Protein AF-A0A0R3EB86-F1 (afdb_monomer_lite)

Sequence (115 aa):
MPRRIAAVCFAMLPLVAHTEVAAQDVPGIEICTVEKTMERRTSCLQSNVDFLQKTITKLNLDHQQKLDAAMRQIDTLKVTLAGLQKTIGDLQAAQAKQAEDLKKKQDAPPPKDAK

Radius of gyration: 34.26 Å; chains: 1; bounding box: 79×25×96 Å

Secondary structure (DSSP, 8-state):
-HHHHHHHHHHHHHHHTT--------TTHHHHHH--SHHHHHHHHHHHHHHHHHHHHHHHHHHHHHHHHHHHHHHHHHHHHHHHHHHHHHHHHHHHHHHHHHHHHHSSPPP----

Foldseek 3Di:
DVVVVVVVVVVCVVVVVPDPPPPPDQPCVVVLVVDDDPVSSVVSVVVSVVVVVVVVVVVVVVVVVVVVVVVVVVVVVVVVVVVVVVVVVVVVVVVVVVVVVVVVVVPDDDPPDDD

Structure (mmCIF, N/CA/C/O backbone):
data_AF-A0A0R3EB86-F1
#
_entry.id   AF-A0A0R3EB86-F1
#
loop_
_atom_site.group_PDB
_atom_site.id
_atom_site.type_symbol
_atom_site.label_atom_id
_atom_site.label_alt_id
_atom_site.label_comp_id
_atom_site.label_asym_id
_atom_site.label_entity_id
_atom_site.label_seq_id
_atom_site.pdbx_PDB_ins_code
_atom_site.Cartn_x
_atom_site.Cartn_y
_atom_site.Cartn_z
_atom_site.occupancy
_atom_site.B_iso_or_equiv
_atom_site.auth_seq_id
_atom_site.auth_comp_id
_atom_site.auth_asym_id
_atom_site.auth_atom_id
_atom_site.pdbx_PDB_model_num
ATOM 1 N N . MET A 1 1 ? 15.424 -10.645 29.620 1.00 54.34 1 MET A N 1
ATOM 2 C CA . MET A 1 1 ? 15.284 -9.963 28.314 1.00 54.34 1 MET A CA 1
ATOM 3 C C . MET A 1 1 ? 15.790 -10.794 27.121 1.00 54.34 1 MET A C 1
ATOM 5 O O . MET A 1 1 ? 14.971 -11.039 26.243 1.00 54.34 1 MET A O 1
ATOM 9 N N . PRO A 1 2 ? 17.034 -11.324 27.070 1.00 60.19 2 PRO A N 1
ATOM 10 C CA . PRO A 1 2 ? 17.574 -11.940 25.841 1.00 60.19 2 PRO A CA 1
ATOM 11 C C . PRO A 1 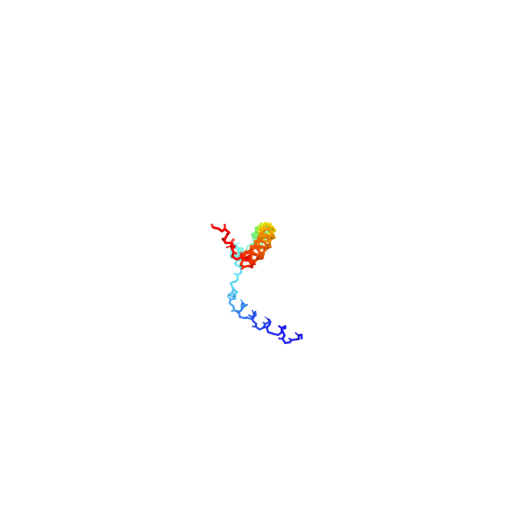2 ? 16.884 -13.256 25.439 1.00 60.19 2 PRO A C 1
ATOM 13 O O . PRO A 1 2 ? 16.696 -13.528 24.260 1.00 60.19 2 PRO A O 1
ATOM 16 N N . ARG A 1 3 ? 16.410 -14.040 26.418 1.00 58.16 3 ARG A N 1
ATOM 17 C CA . ARG A 1 3 ? 15.681 -15.300 26.178 1.00 58.16 3 ARG A CA 1
ATOM 18 C C . ARG A 1 3 ? 14.345 -15.124 25.446 1.00 58.16 3 ARG A C 1
ATOM 20 O O . ARG A 1 3 ? 13.963 -15.997 24.680 1.00 58.16 3 ARG A O 1
ATOM 27 N N . ARG A 1 4 ? 13.639 -14.009 25.673 1.00 63.34 4 ARG A N 1
ATOM 28 C CA . ARG A 1 4 ? 12.352 -13.733 25.006 1.00 63.34 4 ARG A CA 1
ATOM 29 C C . ARG A 1 4 ? 12.561 -13.317 23.551 1.00 63.34 4 ARG A C 1
ATOM 31 O O . ARG A 1 4 ? 11.818 -13.759 22.689 1.00 63.34 4 ARG A O 1
ATOM 38 N N . ILE A 1 5 ? 13.612 -12.540 23.288 1.00 65.38 5 ILE A N 1
ATOM 39 C CA . ILE A 1 5 ? 14.000 -12.131 21.932 1.00 65.38 5 ILE A CA 1
ATOM 40 C C . ILE A 1 5 ? 14.436 -13.356 21.119 1.00 65.38 5 ILE A C 1
ATOM 42 O O . ILE A 1 5 ? 13.953 -13.553 20.011 1.00 65.38 5 ILE A O 1
ATOM 46 N N . ALA A 1 6 ? 15.254 -14.239 21.704 1.00 67.81 6 ALA A N 1
ATOM 47 C CA . ALA A 1 6 ? 15.682 -15.474 21.047 1.00 67.81 6 ALA A CA 1
ATOM 48 C C . ALA A 1 6 ? 14.503 -16.396 20.678 1.00 67.81 6 ALA A C 1
ATOM 50 O O . ALA A 1 6 ? 14.487 -16.958 19.586 1.00 67.81 6 ALA A O 1
ATOM 51 N N . ALA A 1 7 ? 13.496 -16.510 21.552 1.00 70.62 7 ALA A N 1
ATOM 52 C CA . ALA A 1 7 ? 12.299 -17.309 21.288 1.00 70.62 7 ALA A CA 1
ATOM 53 C C . ALA A 1 7 ? 11.440 -16.733 20.147 1.00 70.62 7 ALA A C 1
ATOM 55 O O . ALA A 1 7 ? 10.953 -17.489 19.311 1.00 70.62 7 ALA A O 1
ATOM 56 N N . VAL A 1 8 ? 11.295 -15.405 20.073 1.00 71.12 8 VAL A N 1
ATOM 57 C CA . VAL A 1 8 ? 10.570 -14.733 18.978 1.00 71.12 8 VAL A CA 1
ATOM 58 C C . VAL A 1 8 ? 11.300 -14.907 17.644 1.00 71.12 8 VAL A C 1
ATOM 60 O O . VAL A 1 8 ? 10.668 -15.214 16.636 1.00 71.12 8 VAL A O 1
ATOM 63 N N . CYS A 1 9 ? 12.631 -14.787 17.631 1.00 65.56 9 CYS A N 1
ATOM 64 C CA . CYS A 1 9 ? 13.428 -15.014 16.425 1.00 65.56 9 CYS A CA 1
ATOM 65 C C . CYS A 1 9 ? 13.326 -16.464 15.922 1.00 65.56 9 CYS A C 1
ATOM 67 O O . CYS A 1 9 ? 13.168 -16.680 14.724 1.00 65.56 9 CYS A O 1
ATOM 69 N N . PHE A 1 10 ? 13.357 -17.453 16.822 1.00 68.25 10 PHE A N 1
ATOM 70 C CA . PHE A 1 10 ? 13.215 -18.865 16.446 1.00 68.25 10 PHE A CA 1
ATOM 71 C C . PHE A 1 10 ? 11.806 -19.216 15.949 1.00 68.25 10 PHE A C 1
ATOM 73 O O . PHE A 1 10 ? 11.670 -20.032 15.042 1.00 68.25 10 PHE A O 1
ATOM 80 N N . ALA A 1 11 ? 10.766 -18.583 16.498 1.00 71.81 11 ALA A N 1
ATOM 81 C CA . ALA A 1 11 ? 9.387 -18.794 16.061 1.00 71.81 11 ALA A CA 1
ATOM 82 C C . ALA A 1 11 ? 9.094 -18.208 14.665 1.00 71.81 11 ALA A C 1
ATOM 84 O O . ALA A 1 11 ? 8.230 -18.724 13.962 1.00 71.81 11 ALA A O 1
ATOM 85 N N . MET A 1 12 ? 9.817 -17.162 14.245 1.00 63.50 12 MET A N 1
ATOM 86 C CA . MET A 1 12 ? 9.649 -16.521 12.928 1.00 63.50 12 MET A CA 1
ATOM 87 C C . MET A 1 12 ? 10.482 -17.175 11.812 1.00 63.50 12 MET A C 1
ATOM 89 O O . MET A 1 12 ? 10.152 -17.023 10.638 1.00 63.50 12 MET A O 1
ATOM 93 N N . LEU A 1 13 ? 11.530 -17.933 12.155 1.00 64.12 13 LEU A N 1
ATOM 94 C CA . LEU A 1 13 ? 12.384 -18.656 11.202 1.00 64.12 13 LEU A CA 1
ATOM 95 C C . LEU A 1 13 ? 11.630 -19.577 10.212 1.00 64.12 13 LEU A C 1
ATOM 97 O O . LEU A 1 13 ? 11.956 -19.535 9.024 1.00 64.12 13 LEU A O 1
ATOM 101 N N . PRO A 1 14 ? 10.624 -20.381 10.623 1.00 64.50 14 PRO A N 1
ATOM 102 C CA . PRO A 1 14 ? 9.903 -21.242 9.684 1.00 64.50 14 PRO A CA 1
ATOM 103 C C . PRO A 1 14 ? 9.014 -20.468 8.698 1.00 64.50 14 PRO A C 1
ATOM 105 O O . PRO A 1 14 ? 8.735 -20.984 7.623 1.00 64.50 14 PRO A O 1
ATOM 108 N N . LEU A 1 15 ? 8.613 -19.225 9.006 1.00 61.44 15 LEU A N 1
ATOM 109 C CA . LEU A 1 15 ? 7.772 -18.418 8.111 1.00 61.44 15 LEU A CA 1
ATOM 110 C C . LEU A 1 15 ? 8.556 -17.877 6.902 1.00 61.44 15 LEU A C 1
ATOM 112 O O . LEU A 1 15 ? 7.989 -17.682 5.832 1.00 61.44 15 LEU A O 1
ATOM 116 N N . VAL A 1 16 ? 9.868 -17.673 7.058 1.00 60.81 16 VAL A N 1
ATOM 117 C CA . VAL A 1 16 ? 10.767 -17.218 5.980 1.00 60.81 16 VAL A CA 1
ATOM 118 C C . VAL A 1 16 ? 11.252 -18.394 5.125 1.00 60.81 16 VAL A C 1
ATOM 120 O O . VAL A 1 16 ? 11.544 -18.233 3.947 1.00 60.81 16 VAL A O 1
ATOM 123 N N . ALA A 1 17 ? 11.290 -19.605 5.685 1.00 61.09 17 ALA A N 1
ATOM 124 C CA . ALA A 1 17 ? 11.770 -20.801 4.993 1.00 61.09 17 ALA A CA 1
ATOM 125 C C . ALA A 1 17 ? 10.817 -21.334 3.902 1.00 61.09 17 ALA A C 1
ATOM 127 O O . ALA A 1 17 ? 11.143 -22.319 3.244 1.00 61.09 17 ALA A O 1
ATOM 128 N N . HIS A 1 18 ? 9.629 -20.744 3.726 1.00 57.75 18 HIS A N 1
ATOM 129 C CA . HIS A 1 18 ? 8.632 -21.158 2.725 1.00 57.75 18 HIS A CA 1
ATOM 130 C C . HIS A 1 18 ? 8.446 -20.133 1.604 1.00 57.75 18 HIS A C 1
ATOM 132 O O . HIS A 1 18 ? 7.540 -20.268 0.784 1.00 57.75 18 HIS A O 1
ATOM 138 N N . THR A 1 19 ? 9.297 -19.107 1.538 1.00 57.22 19 THR A N 1
ATOM 139 C CA . THR A 1 19 ? 9.323 -18.229 0.372 1.00 57.22 19 THR A CA 1
ATOM 140 C C . THR A 1 19 ? 10.112 -18.927 -0.727 1.00 57.22 19 THR A C 1
ATOM 142 O O . THR A 1 19 ? 11.344 -18.896 -0.727 1.00 57.22 19 THR A O 1
ATOM 145 N N . GLU A 1 20 ? 9.418 -19.569 -1.665 1.00 53.66 20 GLU A N 1
ATOM 146 C CA . GLU A 1 20 ? 10.015 -19.831 -2.970 1.00 53.66 20 GLU A CA 1
ATOM 147 C C . GLU A 1 20 ? 10.499 -18.483 -3.508 1.00 53.66 20 GLU A C 1
ATOM 149 O O . GLU A 1 20 ? 9.710 -17.551 -3.684 1.00 53.66 20 GLU A O 1
ATOM 154 N N . VAL A 1 21 ? 11.809 -18.345 -3.718 1.00 52.88 21 VAL A N 1
ATOM 155 C CA . VAL A 1 21 ? 12.360 -17.215 -4.466 1.00 52.88 21 VAL A CA 1
ATOM 156 C C . VAL A 1 21 ? 12.010 -17.470 -5.928 1.00 52.88 21 VAL A C 1
ATOM 158 O O . VAL A 1 21 ? 12.847 -17.864 -6.736 1.00 52.88 21 VAL A O 1
ATOM 161 N N . ALA A 1 22 ? 10.733 -17.305 -6.263 1.00 55.69 22 ALA A N 1
ATOM 162 C CA . ALA A 1 22 ? 10.335 -17.065 -7.630 1.00 55.69 22 ALA A CA 1
ATOM 163 C C . ALA A 1 22 ? 11.029 -15.761 -8.021 1.00 55.69 22 ALA A C 1
ATOM 165 O O . ALA A 1 22 ? 10.806 -14.715 -7.402 1.00 55.69 22 ALA A O 1
ATOM 166 N N . ALA A 1 23 ? 11.936 -15.829 -8.993 1.00 56.78 23 ALA A N 1
ATOM 167 C CA . ALA A 1 23 ? 12.433 -14.620 -9.621 1.00 56.78 23 ALA A CA 1
ATOM 168 C C . ALA A 1 23 ? 11.209 -13.785 -10.026 1.00 56.78 23 ALA A C 1
ATOM 170 O O . ALA A 1 23 ? 10.270 -14.310 -10.626 1.00 56.78 23 ALA A O 1
ATOM 171 N N . GLN A 1 24 ? 11.181 -12.511 -9.630 1.00 61.12 24 GLN A N 1
ATOM 172 C CA . GLN A 1 24 ? 10.148 -11.598 -10.101 1.00 61.12 24 GLN A CA 1
ATOM 173 C C . GLN A 1 24 ? 10.416 -11.390 -11.581 1.00 61.12 24 GLN A C 1
ATOM 175 O O . GLN A 1 24 ? 11.353 -10.678 -11.946 1.00 61.12 24 GLN A O 1
ATOM 180 N N . ASP A 1 25 ? 9.655 -12.100 -12.409 1.00 67.75 25 ASP A N 1
ATOM 181 C CA . ASP A 1 25 ? 9.825 -12.018 -13.845 1.00 67.75 25 ASP A CA 1
ATOM 182 C C . ASP A 1 25 ? 9.548 -10.579 -14.279 1.00 67.75 25 ASP A C 1
ATOM 184 O O . ASP A 1 25 ? 8.541 -9.976 -13.891 1.00 67.75 25 ASP A O 1
ATOM 188 N N . VAL A 1 26 ? 10.492 -10.001 -15.015 1.00 73.81 26 VAL A N 1
ATOM 189 C CA . VAL A 1 26 ? 10.387 -8.629 -15.502 1.00 73.81 26 VAL A CA 1
ATOM 190 C C . VAL A 1 26 ? 9.710 -8.715 -16.865 1.00 73.81 26 VAL A C 1
ATOM 192 O O . VAL A 1 26 ? 10.359 -9.141 -17.818 1.00 73.81 26 VAL A O 1
ATOM 195 N N . PRO A 1 27 ? 8.434 -8.313 -17.005 1.00 78.88 27 PRO A N 1
ATOM 196 C CA . PRO A 1 27 ? 7.664 -8.637 -18.202 1.00 78.88 27 PRO A CA 1
ATOM 197 C C . PRO A 1 27 ? 8.305 -8.070 -19.474 1.00 78.88 27 PRO A C 1
ATOM 199 O O . PRO A 1 27 ? 8.440 -6.854 -19.603 1.00 78.88 27 PRO A O 1
ATOM 202 N N . GLY A 1 28 ? 8.682 -8.924 -20.427 1.00 79.38 28 GLY A N 1
ATOM 203 C CA . GLY A 1 28 ? 9.282 -8.502 -21.694 1.00 79.38 28 GLY A CA 1
ATOM 204 C C . GLY A 1 28 ? 10.803 -8.329 -21.657 1.00 79.38 28 GLY A C 1
ATOM 205 O O . GLY A 1 28 ? 11.387 -7.924 -22.668 1.00 79.38 28 GLY A O 1
ATOM 206 N N . ILE A 1 29 ? 11.478 -8.641 -20.543 1.00 86.56 29 ILE A N 1
ATOM 207 C CA . ILE A 1 29 ? 12.947 -8.616 -20.475 1.00 86.56 29 ILE A CA 1
ATOM 208 C C . ILE A 1 29 ? 13.570 -9.674 -21.390 1.00 86.56 29 ILE A C 1
ATOM 210 O O . ILE A 1 29 ? 14.616 -9.445 -22.001 1.00 86.56 29 ILE A O 1
ATOM 214 N N . GLU A 1 30 ? 12.894 -10.805 -21.554 1.00 87.12 30 GLU A N 1
ATOM 215 C CA . GLU A 1 30 ? 13.223 -11.879 -22.481 1.00 87.12 30 GLU A CA 1
ATOM 216 C C . GLU A 1 30 ? 13.221 -11.388 -23.933 1.00 87.12 30 GLU A C 1
ATOM 218 O O . GLU A 1 30 ? 14.081 -11.774 -24.719 1.00 87.12 30 GLU A O 1
ATOM 223 N N . ILE A 1 31 ? 12.337 -10.448 -24.275 1.00 84.62 31 ILE A N 1
ATOM 224 C CA . ILE A 1 31 ? 12.273 -9.837 -25.608 1.00 84.62 31 ILE A CA 1
ATOM 225 C C . ILE A 1 31 ? 13.382 -8.791 -25.774 1.00 84.62 31 ILE A C 1
ATOM 227 O O . ILE A 1 31 ? 14.046 -8.735 -26.811 1.00 84.62 31 ILE A O 1
ATOM 231 N N . CYS A 1 32 ? 13.631 -7.968 -24.753 1.00 88.00 32 CYS A N 1
ATOM 232 C CA . CYS A 1 32 ? 14.667 -6.937 -24.829 1.00 88.00 32 CYS A CA 1
ATOM 233 C C . CYS A 1 32 ? 16.092 -7.514 -24.844 1.00 88.00 32 CYS A C 1
ATOM 235 O O . CYS A 1 32 ? 17.007 -6.890 -25.378 1.00 88.00 32 CYS A O 1
ATOM 237 N N . THR A 1 33 ? 16.308 -8.692 -24.257 1.00 86.12 33 THR A N 1
ATOM 238 C CA . THR A 1 33 ? 17.635 -9.329 -24.168 1.00 86.12 33 THR A CA 1
ATOM 239 C C . THR A 1 33 ? 18.021 -10.124 -25.414 1.00 86.12 33 THR A C 1
ATOM 241 O O . THR A 1 33 ? 19.216 -10.256 -25.687 1.00 86.12 33 THR A O 1
ATOM 244 N N . VAL A 1 34 ? 17.052 -10.596 -26.205 1.00 90.75 34 VAL A N 1
ATOM 245 C CA . VAL A 1 34 ? 17.325 -11.250 -27.499 1.00 90.75 34 VAL A CA 1
ATOM 246 C C . VAL A 1 34 ? 17.644 -10.254 -28.619 1.00 90.75 34 VAL A C 1
ATOM 248 O O . VAL A 1 34 ? 18.200 -10.655 -29.646 1.00 90.75 34 VAL A O 1
ATOM 251 N N . GLU A 1 35 ? 17.352 -8.965 -28.417 1.00 90.44 35 GLU A N 1
ATOM 252 C CA . GLU A 1 35 ? 17.615 -7.906 -29.389 1.00 90.44 35 GLU A CA 1
ATOM 253 C C . GLU A 1 35 ? 19.118 -7.688 -29.626 1.00 90.44 35 GLU A C 1
ATOM 255 O O . GLU A 1 35 ? 19.906 -7.536 -28.689 1.00 90.44 35 GLU A O 1
ATOM 260 N N . LYS A 1 36 ? 19.519 -7.661 -30.903 1.00 89.69 36 LYS A N 1
ATOM 261 C CA . LYS A 1 36 ? 20.926 -7.598 -31.325 1.00 89.69 36 LYS A CA 1
ATOM 262 C C . LYS A 1 36 ? 21.383 -6.189 -31.681 1.00 89.69 36 LYS A C 1
ATOM 264 O O . LYS A 1 36 ? 22.567 -5.893 -31.550 1.00 89.69 36 LYS A O 1
ATOM 269 N N . THR A 1 37 ? 20.468 -5.330 -32.120 1.00 91.31 37 THR A N 1
ATOM 270 C CA . THR A 1 37 ? 20.763 -3.930 -32.433 1.00 91.31 37 THR A CA 1
ATOM 271 C C . THR A 1 37 ? 20.751 -3.097 -31.153 1.00 91.31 37 THR A C 1
ATOM 273 O O . THR A 1 37 ? 19.823 -3.177 -30.343 1.00 91.31 37 THR A O 1
ATOM 276 N N . MET A 1 38 ? 21.807 -2.311 -30.932 1.00 88.12 38 MET A N 1
ATOM 277 C CA . MET A 1 38 ? 21.988 -1.586 -29.670 1.00 88.12 38 MET A CA 1
ATOM 278 C C . MET A 1 38 ? 20.914 -0.510 -29.469 1.00 88.12 38 MET A C 1
ATOM 280 O O . MET A 1 38 ? 20.397 -0.374 -28.357 1.00 88.12 38 MET A O 1
ATOM 284 N N . GLU A 1 39 ? 20.500 0.191 -30.528 1.00 91.31 39 GLU A N 1
ATOM 285 C CA . GLU A 1 39 ? 19.411 1.172 -30.475 1.00 91.31 39 GLU A CA 1
ATOM 286 C C . GLU A 1 39 ? 18.079 0.527 -30.063 1.00 91.31 39 GLU A C 1
ATOM 288 O O . GLU A 1 39 ? 17.426 0.991 -29.124 1.00 91.31 39 GLU A O 1
ATOM 293 N N . ARG A 1 40 ? 17.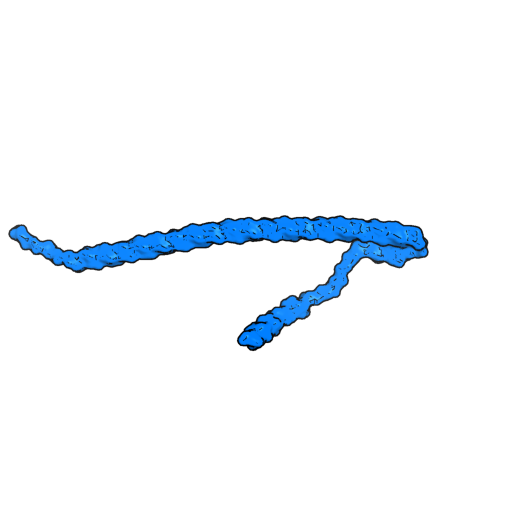685 -0.585 -30.705 1.00 91.12 40 ARG A N 1
ATOM 294 C CA . ARG A 1 40 ? 16.413 -1.260 -30.397 1.00 91.12 40 ARG A CA 1
ATOM 295 C C . ARG A 1 40 ? 16.437 -1.868 -28.999 1.00 91.12 40 ARG A C 1
ATOM 297 O O . ARG A 1 40 ? 15.457 -1.718 -28.269 1.00 91.12 40 ARG A O 1
ATOM 304 N N . ARG A 1 41 ? 17.562 -2.462 -28.581 1.00 93.06 41 ARG A N 1
ATOM 305 C CA . ARG A 1 41 ? 17.739 -3.004 -27.224 1.00 93.06 41 ARG A CA 1
ATOM 306 C C . ARG A 1 41 ? 17.563 -1.920 -26.165 1.00 93.06 41 ARG A C 1
ATOM 308 O O . ARG A 1 41 ? 16.845 -2.129 -25.190 1.00 93.06 41 ARG A O 1
ATOM 315 N N . THR A 1 42 ? 18.165 -0.753 -26.384 1.00 92.75 42 THR A N 1
ATOM 316 C CA . THR A 1 42 ? 18.065 0.384 -25.459 1.00 92.75 42 THR A CA 1
ATOM 317 C C . THR A 1 42 ? 16.629 0.900 -25.379 1.00 92.75 42 THR A C 1
ATOM 319 O O . THR A 1 42 ? 16.103 1.065 -24.281 1.00 92.75 42 THR A O 1
ATOM 322 N N . SER A 1 43 ? 15.955 1.064 -26.524 1.00 92.56 43 SER A N 1
ATOM 323 C CA . SER A 1 43 ? 14.552 1.506 -26.563 1.00 92.56 43 SER A CA 1
ATOM 324 C C . SER A 1 43 ? 13.594 0.525 -25.868 1.00 92.56 43 SER A C 1
ATOM 326 O O . SER A 1 43 ? 12.710 0.942 -25.119 1.00 92.56 43 SER A O 1
ATOM 328 N N . CYS A 1 44 ? 13.810 -0.784 -26.044 1.00 92.00 44 CYS A N 1
ATOM 329 C CA . CYS A 1 44 ? 13.016 -1.827 -25.402 1.00 92.00 44 CYS A CA 1
ATOM 330 C C . CYS A 1 44 ? 13.182 -1.772 -23.880 1.00 92.00 44 CYS A C 1
ATOM 332 O O . CYS A 1 44 ? 12.193 -1.666 -23.154 1.00 92.00 44 CYS A O 1
ATOM 334 N N . LEU A 1 45 ? 14.432 -1.745 -23.401 1.00 93.19 45 LEU A N 1
ATOM 335 C CA . LEU A 1 45 ? 14.739 -1.651 -21.972 1.00 93.19 45 LEU A CA 1
ATOM 336 C C . LEU A 1 45 ? 14.172 -0.372 -21.346 1.00 93.19 45 LEU A C 1
ATOM 338 O O . LEU A 1 45 ? 13.630 -0.424 -20.247 1.00 93.19 45 LEU A O 1
ATOM 342 N N . GLN A 1 46 ? 14.226 0.759 -22.050 1.00 92.38 46 GLN A N 1
ATOM 343 C CA . GLN A 1 46 ? 13.650 2.014 -21.569 1.00 92.38 46 GLN A CA 1
ATOM 344 C C . GLN A 1 46 ? 12.130 1.912 -21.376 1.00 92.38 46 GLN A C 1
ATOM 346 O O . GLN A 1 46 ? 11.614 2.328 -20.339 1.00 92.38 46 GLN A O 1
ATOM 351 N N . SER A 1 47 ? 11.416 1.324 -22.342 1.00 91.69 47 SER A N 1
ATOM 352 C CA . SER A 1 47 ? 9.967 1.113 -22.226 1.00 91.69 47 SER A CA 1
ATOM 353 C C . SER A 1 47 ? 9.598 0.134 -21.102 1.00 91.69 47 SE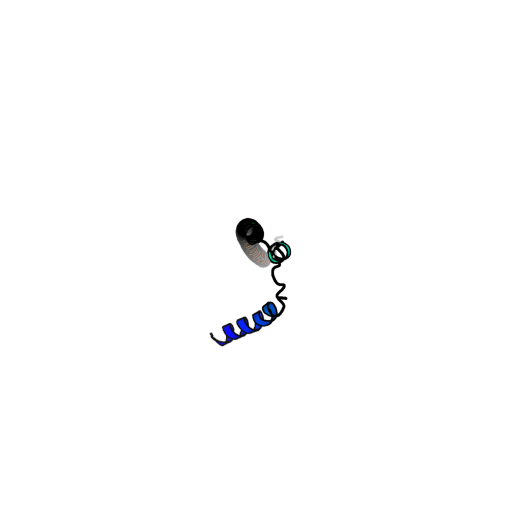R A C 1
ATOM 355 O O . SER A 1 47 ? 8.612 0.346 -20.398 1.00 91.69 47 SER A O 1
ATOM 357 N N . ASN A 1 48 ? 10.424 -0.893 -20.876 1.00 92.88 48 ASN A N 1
ATOM 358 C CA . ASN A 1 48 ? 10.257 -1.834 -19.773 1.00 92.88 48 ASN A CA 1
ATOM 359 C C . ASN A 1 48 ? 10.442 -1.146 -18.408 1.00 92.88 48 ASN A C 1
ATOM 361 O O . ASN A 1 48 ? 9.607 -1.317 -17.522 1.00 92.88 48 ASN A O 1
ATOM 365 N N . VAL A 1 49 ? 11.471 -0.304 -18.259 1.00 93.12 49 VAL A N 1
ATOM 366 C CA . VAL A 1 49 ? 11.698 0.480 -17.033 1.00 93.12 49 VAL A CA 1
ATOM 367 C C . VAL A 1 49 ? 10.540 1.444 -16.766 1.00 93.12 49 VAL A C 1
ATOM 369 O O . VAL A 1 49 ? 10.079 1.525 -15.631 1.00 93.12 49 VAL A O 1
ATOM 372 N N . ASP A 1 50 ? 10.023 2.134 -17.787 1.00 93.75 50 ASP A N 1
ATOM 373 C CA . ASP A 1 50 ? 8.848 3.006 -17.638 1.00 93.75 50 ASP A CA 1
ATOM 374 C C . ASP A 1 50 ? 7.603 2.219 -17.189 1.00 93.75 50 ASP A C 1
ATOM 376 O O . ASP A 1 50 ? 6.896 2.631 -16.263 1.00 93.75 50 ASP A O 1
ATOM 380 N N . PHE A 1 51 ? 7.363 1.045 -17.780 1.00 93.44 51 PHE A N 1
ATOM 381 C CA . PHE A 1 51 ? 6.281 0.153 -17.362 1.00 93.44 51 PHE A CA 1
ATOM 382 C C . PHE A 1 51 ? 6.436 -0.308 -15.905 1.00 93.44 51 PHE A C 1
ATOM 384 O O . PHE A 1 51 ? 5.478 -0.231 -15.128 1.00 93.44 51 PHE A O 1
ATOM 391 N N . LEU A 1 52 ? 7.632 -0.756 -15.514 1.00 92.75 52 LEU A N 1
ATOM 392 C CA . LEU A 1 52 ? 7.925 -1.168 -14.142 1.00 92.75 52 LEU A CA 1
ATOM 393 C C . LEU A 1 52 ? 7.735 -0.011 -13.165 1.00 92.75 52 LEU A C 1
ATOM 395 O O . LEU A 1 52 ? 7.068 -0.181 -12.148 1.00 92.75 52 LEU A O 1
ATOM 399 N N . GLN A 1 53 ? 8.250 1.175 -13.486 1.00 94.69 53 GLN A N 1
ATOM 400 C CA . GLN A 1 53 ? 8.124 2.356 -12.640 1.00 94.69 53 GLN A CA 1
ATOM 401 C C . GLN A 1 53 ? 6.651 2.716 -12.413 1.00 94.69 53 GLN A C 1
ATOM 403 O O . GLN A 1 53 ? 6.229 2.903 -11.271 1.00 94.69 53 GLN A O 1
ATOM 408 N N . LYS A 1 54 ? 5.840 2.736 -13.479 1.00 95.69 54 LYS A N 1
ATOM 409 C CA . LYS A 1 54 ? 4.387 2.958 -13.387 1.00 95.69 54 LYS A CA 1
ATOM 410 C C . LYS A 1 54 ? 3.699 1.890 -12.542 1.00 95.69 54 LYS A C 1
ATOM 412 O O . LYS A 1 54 ? 2.832 2.210 -11.727 1.00 95.69 54 LYS A O 1
ATOM 417 N N . THR A 1 55 ? 4.095 0.632 -12.712 1.00 94.81 55 THR A N 1
ATOM 418 C CA . THR A 1 55 ? 3.539 -0.503 -11.968 1.00 94.81 55 THR A CA 1
ATOM 419 C C . THR A 1 55 ? 3.872 -0.411 -10.480 1.00 94.81 55 THR A C 1
ATOM 421 O O . THR A 1 55 ? 2.969 -0.521 -9.653 1.00 94.81 55 THR A O 1
ATOM 424 N N . ILE A 1 56 ? 5.126 -0.115 -10.128 1.00 94.94 56 ILE A N 1
ATOM 425 C CA . ILE A 1 56 ? 5.577 0.096 -8.745 1.00 94.94 56 ILE A CA 1
ATOM 426 C C . ILE A 1 56 ? 4.817 1.260 -8.108 1.00 94.94 56 ILE A C 1
ATOM 428 O O . ILE A 1 56 ? 4.296 1.123 -7.003 1.00 94.94 56 ILE A O 1
ATOM 432 N N . THR A 1 57 ? 4.688 2.393 -8.804 1.00 97.12 57 THR A N 1
ATOM 433 C CA . THR A 1 57 ? 3.909 3.533 -8.304 1.00 97.12 57 THR A CA 1
ATOM 434 C C . THR A 1 57 ? 2.452 3.148 -8.051 1.00 97.12 57 THR A C 1
ATOM 436 O O . THR A 1 57 ? 1.911 3.479 -6.996 1.00 97.12 57 THR A O 1
ATOM 439 N N . LYS A 1 58 ? 1.820 2.404 -8.967 1.00 96.44 58 LYS A N 1
ATOM 440 C CA . LYS A 1 58 ? 0.440 1.931 -8.798 1.00 96.44 58 LYS A CA 1
ATOM 441 C C . LYS A 1 58 ? 0.297 0.982 -7.606 1.00 96.44 58 LYS A C 1
ATOM 443 O O . LYS A 1 58 ? -0.619 1.158 -6.809 1.00 96.44 58 LYS A O 1
ATOM 448 N N . LEU A 1 59 ? 1.196 0.007 -7.474 1.00 96.00 59 LEU A N 1
ATOM 449 C CA . LEU A 1 59 ? 1.217 -0.940 -6.356 1.00 96.00 59 LEU A CA 1
ATOM 450 C C . LEU A 1 59 ? 1.391 -0.219 -5.021 1.00 96.00 59 LEU A C 1
ATOM 452 O O . LEU A 1 59 ? 0.668 -0.523 -4.076 1.00 96.00 59 LEU A O 1
ATOM 456 N N . ASN A 1 60 ? 2.296 0.758 -4.952 1.00 96.94 60 ASN A N 1
ATOM 457 C CA . ASN A 1 60 ? 2.500 1.560 -3.750 1.00 96.94 60 ASN A CA 1
ATOM 458 C C . ASN A 1 60 ? 1.233 2.328 -3.365 1.00 96.94 60 ASN A C 1
ATOM 460 O O . ASN A 1 60 ? 0.844 2.302 -2.201 1.00 96.94 60 ASN A O 1
ATOM 464 N N . LEU A 1 61 ? 0.561 2.969 -4.325 1.00 97.88 61 LEU A N 1
ATOM 465 C CA . LEU A 1 61 ? -0.692 3.681 -4.060 1.00 97.88 61 LEU A CA 1
ATOM 466 C C . LEU A 1 61 ? -1.807 2.739 -3.592 1.00 97.88 61 LEU A C 1
ATOM 468 O O . LEU A 1 61 ? -2.484 3.048 -2.616 1.00 97.88 61 LEU A O 1
ATOM 472 N N . ASP A 1 62 ? -1.972 1.583 -4.237 1.00 97.19 62 ASP A N 1
ATOM 473 C CA . ASP A 1 62 ? -2.963 0.575 -3.838 1.00 97.19 62 ASP A CA 1
ATOM 474 C C . ASP A 1 62 ? -2.704 0.053 -2.414 1.00 97.19 62 ASP A C 1
ATOM 476 O O . ASP A 1 62 ? -3.623 -0.053 -1.602 1.00 97.19 62 ASP A O 1
ATOM 480 N N . HIS A 1 63 ? -1.440 -0.207 -2.063 1.00 97.00 63 HIS A N 1
ATOM 481 C CA . HIS A 1 63 ? -1.079 -0.631 -0.710 1.00 97.00 63 HIS A CA 1
ATOM 482 C C . HIS A 1 63 ? -1.332 0.465 0.324 1.00 97.00 63 HIS A C 1
ATOM 484 O O . HIS A 1 63 ? -1.886 0.170 1.380 1.00 97.00 63 HIS A O 1
ATOM 490 N N . GLN A 1 64 ? -0.987 1.721 0.026 1.00 97.00 64 GLN A N 1
ATOM 491 C CA . GLN A 1 64 ? -1.288 2.843 0.920 1.00 97.00 64 GLN A CA 1
ATOM 492 C C . GLN A 1 64 ? -2.798 2.985 1.147 1.00 97.00 64 GLN A C 1
ATOM 494 O O . GLN A 1 64 ? -3.244 3.064 2.287 1.00 97.00 64 GLN A O 1
ATOM 499 N N . GLN A 1 65 ? -3.607 2.883 0.090 1.00 97.69 65 GLN A N 1
ATOM 500 C CA . GLN A 1 65 ? -5.067 2.908 0.209 1.00 97.69 65 GLN A CA 1
ATOM 501 C C . GLN A 1 65 ? -5.611 1.762 1.072 1.00 97.69 65 GLN A C 1
ATOM 503 O O . GLN A 1 65 ? -6.517 1.972 1.882 1.00 97.69 65 GLN A O 1
ATOM 508 N N . LYS A 1 66 ? -5.059 0.550 0.934 1.00 96.50 66 LYS A N 1
ATOM 509 C CA . LYS A 1 66 ? -5.425 -0.598 1.778 1.00 96.50 66 LYS A CA 1
ATOM 510 C C . LYS A 1 66 ? -5.055 -0.375 3.243 1.00 96.50 66 LYS A C 1
ATOM 512 O O . LYS A 1 66 ? -5.858 -0.703 4.116 1.00 96.50 66 LYS A O 1
ATOM 517 N N . LEU A 1 67 ? -3.877 0.189 3.515 1.00 98.00 67 LEU A N 1
ATOM 518 C CA . LEU A 1 67 ? -3.447 0.528 4.873 1.00 98.00 67 LEU A CA 1
ATOM 519 C C . LEU A 1 67 ? -4.368 1.581 5.498 1.00 98.00 67 LEU A C 1
ATOM 521 O O . LEU A 1 67 ? -4.857 1.373 6.608 1.00 98.00 67 LEU A O 1
ATOM 525 N N . ASP A 1 68 ? -4.693 2.645 4.765 1.00 97.75 68 ASP A N 1
ATOM 526 C CA . ASP A 1 68 ? -5.611 3.690 5.226 1.00 97.75 68 ASP A CA 1
ATOM 527 C C . ASP A 1 68 ? -7.014 3.135 5.516 1.00 97.75 68 ASP A C 1
ATOM 529 O O . ASP A 1 68 ? -7.633 3.459 6.535 1.00 97.75 68 ASP A O 1
ATOM 533 N N . ALA A 1 69 ? -7.527 2.262 4.644 1.00 97.69 69 ALA A N 1
ATOM 534 C CA . ALA A 1 69 ? -8.809 1.597 4.851 1.00 97.69 69 ALA A CA 1
ATOM 535 C C . ALA A 1 69 ? -8.793 0.709 6.107 1.00 97.69 69 ALA A C 1
ATOM 537 O O . ALA A 1 69 ? -9.726 0.766 6.912 1.00 97.69 69 ALA A O 1
ATOM 538 N N . ALA A 1 70 ? -7.724 -0.066 6.314 1.00 97.69 70 ALA A N 1
ATOM 539 C CA . ALA A 1 70 ? -7.554 -0.896 7.504 1.00 97.69 70 ALA A CA 1
ATOM 540 C C . ALA A 1 70 ? -7.454 -0.049 8.785 1.00 97.69 70 ALA A C 1
ATOM 542 O O . ALA A 1 70 ? -8.066 -0.393 9.796 1.00 97.69 70 ALA A O 1
ATOM 543 N N . MET A 1 71 ? -6.763 1.094 8.747 1.00 97.44 71 MET A N 1
ATOM 544 C CA . MET A 1 71 ? -6.701 2.022 9.882 1.00 97.44 71 MET A CA 1
ATOM 545 C C . MET A 1 71 ? -8.089 2.549 10.267 1.00 97.44 71 MET A C 1
ATOM 547 O O . MET A 1 71 ? -8.450 2.528 11.443 1.00 97.44 71 MET A O 1
ATOM 551 N N . ARG A 1 72 ? -8.923 2.919 9.287 1.00 97.44 72 ARG A N 1
ATOM 552 C CA . ARG A 1 72 ? -10.314 3.336 9.554 1.00 97.44 72 ARG A CA 1
ATOM 553 C C . ARG A 1 72 ? -11.164 2.216 10.155 1.00 97.44 72 ARG A C 1
ATOM 555 O O . ARG A 1 72 ? -12.003 2.475 11.022 1.00 97.44 72 ARG A O 1
ATOM 562 N N . GLN A 1 73 ? -10.955 0.972 9.720 1.00 97.25 73 GLN A N 1
ATOM 563 C CA . GLN A 1 73 ? -11.617 -0.187 10.324 1.00 97.25 73 GLN A CA 1
ATOM 564 C C . GLN A 1 73 ? -11.180 -0.380 11.777 1.00 97.25 73 GLN A C 1
ATOM 566 O O . GLN A 1 73 ? -12.028 -0.597 12.639 1.00 97.25 73 GLN A O 1
ATOM 571 N N . ILE A 1 74 ? -9.884 -0.237 12.067 1.00 97.88 74 ILE A N 1
ATOM 572 C CA . ILE A 1 74 ? -9.353 -0.300 13.433 1.00 97.88 74 ILE A CA 1
ATOM 573 C C . ILE A 1 74 ? -10.014 0.758 14.320 1.00 97.88 74 ILE A C 1
ATOM 575 O O . ILE A 1 74 ? -10.430 0.441 15.433 1.00 97.88 74 ILE A O 1
ATOM 579 N N . ASP A 1 75 ? -10.151 1.994 13.847 1.00 97.88 75 ASP A N 1
ATOM 580 C CA . ASP A 1 75 ? -10.760 3.059 14.648 1.00 97.88 75 ASP A CA 1
ATOM 581 C C . ASP A 1 75 ? -12.254 2.827 14.884 1.00 97.88 75 ASP A C 1
ATOM 583 O O . ASP A 1 75 ? -12.737 2.991 16.006 1.00 97.88 75 ASP A O 1
ATOM 587 N N . THR A 1 76 ? -12.969 2.331 13.873 1.00 97.56 76 THR A N 1
ATOM 588 C CA . THR A 1 76 ? -14.367 1.903 14.028 1.00 97.56 76 THR A CA 1
ATOM 589 C C . THR A 1 76 ? -14.482 0.798 15.081 1.00 97.56 76 THR A C 1
ATOM 591 O O . THR A 1 76 ? -15.291 0.896 16.004 1.00 97.56 76 THR A O 1
ATOM 594 N N . LEU A 1 77 ? -13.624 -0.225 15.004 1.00 97.56 77 LEU A N 1
ATOM 595 C CA . LEU A 1 77 ? -13.605 -1.327 15.964 1.00 97.56 77 LEU A CA 1
ATOM 596 C C . LEU A 1 77 ? -13.291 -0.845 17.385 1.00 97.56 77 LEU A C 1
ATOM 598 O O . LEU A 1 77 ? -13.965 -1.262 18.326 1.00 97.56 77 LEU A O 1
ATOM 602 N N . LYS A 1 78 ? -12.343 0.081 17.564 1.00 97.81 78 LYS A N 1
ATOM 603 C CA . LYS A 1 78 ? -12.050 0.681 18.877 1.00 97.81 78 LYS A CA 1
ATOM 604 C C . LYS A 1 78 ? -13.271 1.378 19.476 1.00 97.81 78 LYS A C 1
ATOM 606 O O . LYS A 1 78 ? -13.543 1.197 20.661 1.00 97.81 78 LYS A O 1
ATOM 611 N N . VAL A 1 79 ? -14.025 2.131 18.673 1.00 97.62 79 VAL A N 1
ATOM 612 C CA . VAL A 1 79 ? -15.264 2.784 19.128 1.00 97.62 79 VAL A CA 1
ATOM 613 C C . VAL A 1 79 ? -16.307 1.743 19.534 1.00 97.62 79 VAL A C 1
ATOM 615 O O . VAL A 1 79 ? -16.904 1.867 20.604 1.00 97.62 79 VAL A O 1
ATOM 618 N N . THR A 1 80 ? -16.493 0.684 18.739 1.00 97.12 80 THR A N 1
ATOM 619 C CA . THR A 1 80 ? -17.430 -0.395 19.100 1.00 97.12 80 THR A CA 1
ATOM 620 C C . THR A 1 80 ? -17.019 -1.112 20.384 1.00 97.12 80 THR A C 1
ATOM 622 O O . THR A 1 80 ? -17.873 -1.389 21.223 1.00 97.12 80 THR A O 1
ATOM 625 N N . LEU A 1 81 ? -15.719 -1.343 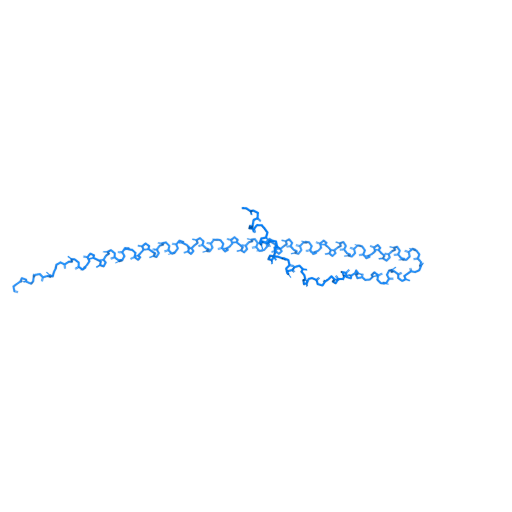20.588 1.00 98.06 81 LEU A N 1
ATOM 626 C CA . LEU A 1 81 ? -15.183 -1.963 21.797 1.00 98.06 81 LEU A CA 1
ATOM 627 C C . LEU A 1 81 ? -15.456 -1.078 23.017 1.00 98.06 81 LEU A C 1
ATOM 629 O O . LEU A 1 81 ? -15.987 -1.566 24.011 1.00 98.06 81 LEU A O 1
ATOM 633 N N . ALA A 1 82 ? -15.184 0.226 22.925 1.00 97.06 82 ALA A N 1
ATOM 634 C CA . ALA A 1 82 ? -15.488 1.171 23.998 1.00 97.06 82 ALA A CA 1
ATOM 635 C C . ALA A 1 82 ? -16.994 1.213 24.326 1.00 97.06 82 ALA A C 1
ATOM 637 O O . ALA A 1 82 ? -17.374 1.233 25.498 1.00 97.06 82 ALA A O 1
ATOM 638 N N . GLY A 1 83 ? -17.856 1.170 23.304 1.00 96.38 83 GLY A N 1
ATOM 639 C CA . GLY A 1 83 ? -19.308 1.077 23.475 1.00 96.38 83 GLY A CA 1
ATOM 640 C C . GLY A 1 83 ? -19.730 -0.195 24.214 1.00 96.38 83 GLY A C 1
ATOM 641 O O . GLY A 1 83 ? -20.442 -0.117 25.213 1.00 96.38 83 GLY A O 1
ATOM 642 N N . LEU A 1 84 ? -19.231 -1.356 23.781 1.00 96.31 84 LEU A N 1
ATOM 643 C CA . LEU A 1 84 ? -19.499 -2.643 24.432 1.00 96.31 84 LEU A CA 1
ATOM 644 C C . LEU A 1 84 ? -18.988 -2.677 25.876 1.00 96.31 84 LEU A C 1
ATOM 646 O O . LEU A 1 84 ? -19.686 -3.161 26.765 1.00 96.31 84 LEU A O 1
ATOM 650 N N . GLN A 1 85 ? -17.801 -2.127 26.133 1.00 96.06 85 GLN A N 1
ATOM 651 C CA . GLN A 1 85 ? -17.237 -2.050 27.478 1.00 96.06 85 GLN A CA 1
ATOM 652 C C . GLN A 1 85 ? -18.119 -1.215 28.415 1.00 96.06 85 GLN A C 1
ATOM 654 O O . GLN A 1 85 ? -18.298 -1.581 29.577 1.00 96.06 85 GLN A O 1
ATOM 659 N N . LYS A 1 86 ? -18.736 -0.142 27.905 1.00 96.19 86 LYS A N 1
ATOM 660 C CA . LYS A 1 86 ? -19.723 0.641 28.653 1.00 96.19 86 LYS A CA 1
ATOM 661 C C . LYS A 1 86 ? -20.991 -0.163 28.948 1.00 96.19 86 LYS A C 1
ATOM 663 O O . LYS A 1 86 ? -21.407 -0.209 30.100 1.00 96.19 86 LYS A O 1
ATOM 668 N N . THR A 1 87 ? -21.556 -0.855 27.954 1.00 95.69 87 THR A N 1
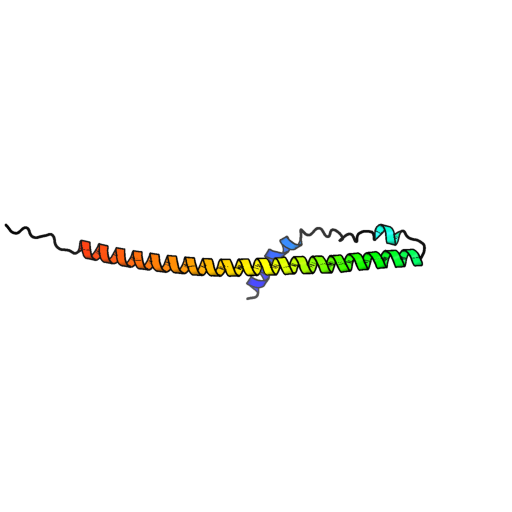ATOM 669 C CA . THR A 1 87 ? -22.739 -1.714 28.153 1.00 95.69 87 THR A CA 1
ATOM 670 C C . THR A 1 87 ? -22.486 -2.797 29.203 1.00 95.69 87 THR A C 1
ATOM 672 O O . THR A 1 87 ? -23.347 -3.049 30.041 1.00 95.69 87 THR A O 1
ATOM 675 N N . ILE A 1 88 ? -21.301 -3.414 29.199 1.00 96.69 88 ILE A N 1
ATOM 676 C CA . ILE A 1 88 ? -20.915 -4.402 30.217 1.00 96.69 88 ILE A CA 1
ATOM 677 C C . ILE A 1 88 ? -20.882 -3.759 31.608 1.00 96.69 88 ILE A C 1
ATOM 679 O O . ILE A 1 88 ? -21.424 -4.336 32.549 1.00 96.69 88 ILE A O 1
ATOM 683 N N . GLY A 1 89 ? -20.295 -2.565 31.740 1.00 95.38 89 GLY A N 1
ATOM 684 C CA . GLY A 1 89 ? -20.282 -1.824 33.003 1.00 95.38 89 GLY A CA 1
ATOM 685 C C . GLY A 1 89 ? -21.689 -1.499 33.516 1.00 95.38 89 GLY A C 1
ATOM 686 O O . GLY A 1 89 ? -21.991 -1.742 34.685 1.00 95.38 89 GLY A O 1
ATOM 687 N N . ASP A 1 90 ? -22.572 -1.025 32.635 1.00 94.12 90 ASP A N 1
ATOM 688 C CA . ASP A 1 90 ? -23.962 -0.700 32.975 1.00 94.12 90 ASP A CA 1
ATOM 689 C C . ASP A 1 90 ? -24.748 -1.951 33.414 1.00 94.12 90 ASP A C 1
ATOM 691 O O . ASP A 1 90 ? -25.476 -1.915 34.410 1.00 94.12 90 ASP A O 1
ATOM 695 N N . LEU A 1 91 ? -24.562 -3.085 32.725 1.00 95.12 91 LEU A N 1
ATOM 696 C CA . LEU A 1 91 ? -25.194 -4.361 33.077 1.00 95.12 91 LEU A CA 1
ATOM 697 C C . LEU A 1 91 ? -24.674 -4.925 34.403 1.00 95.12 91 LEU A C 1
ATOM 699 O O . LEU A 1 91 ? -25.474 -5.387 35.215 1.00 95.12 91 LEU A O 1
ATOM 703 N N . GLN A 1 92 ? -23.364 -4.857 34.660 1.00 94.06 92 GLN A N 1
ATOM 704 C CA . GLN A 1 92 ? -22.783 -5.277 35.940 1.00 94.06 92 GLN A CA 1
ATOM 705 C C . GLN A 1 92 ? -23.317 -4.428 37.100 1.00 94.06 92 GLN A C 1
ATOM 707 O O . GLN A 1 92 ? -23.678 -4.968 38.147 1.00 94.06 92 GLN A O 1
ATOM 712 N N . ALA A 1 93 ? -23.436 -3.112 36.907 1.00 94.12 93 ALA A N 1
ATOM 713 C CA . ALA A 1 93 ? -24.017 -2.218 37.904 1.00 94.12 93 ALA A CA 1
ATOM 714 C C . ALA A 1 93 ? -25.509 -2.507 38.144 1.00 94.12 93 ALA A C 1
ATOM 716 O O . ALA A 1 93 ? -25.959 -2.521 39.292 1.00 94.12 93 ALA A O 1
ATOM 717 N N . ALA A 1 94 ? -26.284 -2.765 37.086 1.00 91.38 94 ALA A N 1
ATOM 718 C CA . ALA A 1 94 ? -27.690 -3.148 37.202 1.00 91.38 94 ALA A CA 1
ATOM 719 C C . ALA A 1 94 ? -27.859 -4.492 37.931 1.00 91.38 94 ALA A C 1
ATOM 721 O O . ALA A 1 94 ? -28.711 -4.609 38.811 1.00 91.38 94 ALA A O 1
ATOM 722 N N . GLN A 1 95 ? -27.015 -5.479 37.622 1.00 91.94 95 GLN A N 1
ATOM 723 C CA . GLN A 1 95 ? -27.022 -6.785 38.277 1.00 91.94 95 GLN A CA 1
ATOM 724 C C . GLN A 1 95 ? -26.670 -6.677 39.767 1.00 91.94 95 GLN A C 1
ATOM 726 O O . GLN A 1 95 ? -27.334 -7.298 40.595 1.00 91.94 95 GLN A O 1
ATOM 731 N N . ALA A 1 96 ? -25.671 -5.863 40.123 1.00 90.38 96 ALA A N 1
ATOM 732 C CA . ALA A 1 96 ? -25.304 -5.621 41.517 1.00 90.38 96 ALA A CA 1
ATOM 733 C C . ALA A 1 96 ? -26.470 -5.008 42.310 1.00 90.38 96 ALA A C 1
ATOM 735 O O . ALA A 1 96 ? -26.809 -5.511 43.378 1.00 90.38 96 ALA A O 1
ATOM 736 N N . LYS A 1 97 ? -27.146 -3.995 41.751 1.00 87.94 97 LYS A N 1
ATOM 737 C CA . LYS A 1 97 ? -28.336 -3.386 42.370 1.00 87.94 97 LYS A CA 1
ATOM 738 C C . LYS A 1 97 ? -29.468 -4.396 42.559 1.00 87.94 97 LYS A C 1
ATOM 740 O O . LYS A 1 97 ? -30.003 -4.511 43.655 1.00 87.94 97 LYS A O 1
ATOM 745 N N . GLN A 1 98 ? -29.772 -5.192 41.531 1.00 85.19 98 GLN A N 1
ATOM 746 C CA . GLN A 1 98 ? -30.787 -6.247 41.633 1.00 85.19 98 GLN A CA 1
ATOM 747 C C . GLN A 1 98 ? -30.444 -7.282 42.713 1.00 85.19 98 GLN A C 1
ATOM 749 O O . GLN A 1 98 ? -31.328 -7.711 43.453 1.00 85.19 98 GLN A O 1
ATOM 754 N N . ALA A 1 99 ? -29.172 -7.671 42.837 1.00 83.50 99 ALA A N 1
ATOM 755 C CA . ALA A 1 99 ? -28.726 -8.593 43.877 1.00 83.50 99 ALA A CA 1
ATOM 756 C C . ALA A 1 99 ? -28.880 -8.000 45.293 1.00 83.50 99 ALA A C 1
ATOM 758 O O . ALA A 1 99 ? -29.262 -8.720 46.219 1.00 83.50 99 ALA A O 1
ATOM 759 N N . GLU A 1 100 ? -28.628 -6.700 45.472 1.00 83.12 100 GLU A N 1
ATOM 760 C CA . GLU A 1 100 ? -28.865 -6.001 46.743 1.00 83.12 100 GLU A CA 1
ATOM 761 C C . GLU A 1 100 ? -30.360 -5.867 47.074 1.00 83.12 100 GLU A C 1
ATOM 763 O O . GLU A 1 100 ? -30.763 -6.113 48.215 1.00 83.12 100 GLU A O 1
ATOM 768 N N . ASP A 1 101 ? -31.196 -5.542 46.087 1.00 79.19 101 ASP A N 1
ATOM 769 C CA . ASP A 1 101 ? -32.651 -5.437 46.250 1.00 79.19 101 ASP A CA 1
ATOM 770 C C . ASP A 1 101 ? -33.294 -6.793 46.594 1.00 79.19 101 ASP A C 1
ATOM 772 O O . ASP A 1 101 ? -34.208 -6.864 47.420 1.00 79.19 101 ASP A O 1
ATOM 776 N N . LEU A 1 102 ? -32.792 -7.890 46.016 1.00 76.31 102 LEU A N 1
ATOM 777 C CA . LEU A 1 102 ? -33.229 -9.254 46.337 1.00 76.31 102 LEU A CA 1
ATOM 778 C C . LEU A 1 102 ? -32.861 -9.658 47.771 1.00 76.31 102 LEU A C 1
ATOM 780 O O . LEU A 1 102 ? -33.679 -10.278 48.450 1.00 76.31 102 LEU A O 1
ATOM 784 N N . LYS A 1 103 ? -31.676 -9.270 48.263 1.00 73.06 103 LYS A N 1
ATOM 785 C CA . LYS A 1 103 ? -31.283 -9.501 49.664 1.00 73.06 103 LYS A CA 1
ATOM 786 C C . LYS A 1 103 ? -32.155 -8.712 50.641 1.00 73.06 103 LYS A C 1
ATOM 788 O O . LYS A 1 103 ? -32.634 -9.280 51.615 1.00 73.06 103 LYS A O 1
ATOM 793 N N . LYS A 1 104 ? -32.453 -7.440 50.350 1.00 70.44 104 LYS A N 1
ATOM 794 C CA . LYS A 1 104 ? -33.341 -6.616 51.195 1.00 70.44 104 LYS A CA 1
ATOM 795 C C . LYS A 1 104 ? -34.779 -7.139 51.265 1.00 70.44 104 LYS A C 1
ATOM 797 O O . LYS A 1 104 ? -35.444 -6.923 52.272 1.00 70.44 104 LYS A O 1
ATOM 802 N N . LYS A 1 105 ? -35.266 -7.831 50.228 1.00 59.50 105 LYS A N 1
ATOM 803 C CA . LYS A 1 105 ? -36.599 -8.461 50.239 1.00 59.50 105 LYS A CA 1
ATOM 804 C C . LYS A 1 105 ? -36.655 -9.794 50.990 1.00 59.50 105 LYS A C 1
ATOM 806 O O . LYS A 1 105 ? -37.742 -10.171 51.411 1.00 59.50 105 LYS A O 1
ATOM 811 N N . GLN A 1 106 ? -35.532 -10.489 51.175 1.00 59.62 106 GLN A N 1
ATOM 812 C CA . GLN A 1 106 ? -35.477 -11.724 51.973 1.00 59.62 106 GLN A CA 1
ATOM 813 C C . GLN A 1 106 ? -35.371 -11.465 53.486 1.00 59.62 106 GLN A C 1
ATOM 815 O O . GLN A 1 106 ? -35.749 -12.332 54.264 1.00 59.62 106 GLN A O 1
ATOM 820 N N . ASP A 1 107 ? -34.938 -10.270 53.898 1.00 56.38 107 ASP A N 1
ATOM 821 C CA . ASP A 1 107 ? -34.873 -9.836 55.307 1.00 56.38 107 ASP A CA 1
ATOM 822 C C . ASP A 1 107 ? -36.155 -9.130 55.806 1.00 56.38 107 ASP A C 1
ATOM 824 O O . ASP A 1 107 ? -36.216 -8.648 56.938 1.00 56.38 107 ASP A O 1
ATOM 828 N N . ALA A 1 108 ? -37.208 -9.051 54.983 1.00 52.31 108 ALA A N 1
ATOM 829 C CA . ALA A 1 108 ? -38.490 -8.512 55.427 1.00 52.31 108 ALA A CA 1
ATOM 830 C C . ALA A 1 108 ? -39.193 -9.534 56.349 1.00 52.31 108 ALA A C 1
ATOM 832 O O . ALA A 1 108 ? -39.474 -10.650 55.903 1.00 52.31 108 ALA A O 1
ATOM 833 N N . PRO A 1 109 ? -39.490 -9.195 57.622 1.00 54.81 109 PRO A N 1
ATOM 834 C CA . PRO A 1 109 ? -40.149 -10.121 58.536 1.00 54.81 109 PRO A CA 1
ATOM 835 C C . PRO A 1 109 ? -41.535 -10.513 58.000 1.00 54.81 109 PRO A C 1
ATOM 837 O O . PRO A 1 109 ? -42.210 -9.667 57.400 1.00 54.81 109 PRO A O 1
ATOM 840 N N . PRO A 1 110 ? -41.979 -11.770 58.213 1.00 54.31 110 PRO A N 1
ATOM 841 C CA . PRO A 1 110 ? -43.286 -12.221 57.752 1.00 54.31 110 PRO A CA 1
ATOM 842 C C . PRO A 1 110 ? -44.378 -11.292 58.301 1.00 54.31 110 PRO A C 1
ATOM 844 O O . PRO A 1 110 ? -44.273 -10.861 59.460 1.00 54.31 110 PRO A O 1
ATOM 847 N N . PRO A 1 111 ? -45.405 -10.958 57.495 1.00 55.66 111 PRO A N 1
ATOM 848 C CA . PRO A 1 111 ? -46.517 -10.153 57.968 1.00 55.66 111 PRO A CA 1
ATOM 849 C C . PRO A 1 111 ? -47.117 -10.862 59.179 1.00 55.66 111 PRO A C 1
ATOM 851 O O . PRO A 1 111 ? -47.556 -12.006 59.101 1.00 55.66 111 PRO A O 1
ATOM 854 N N . LYS A 1 112 ? -47.058 -10.197 60.334 1.00 50.16 112 LYS A N 1
ATOM 855 C CA . LYS A 1 112 ? -47.793 -10.629 61.515 1.00 50.16 112 LYS A C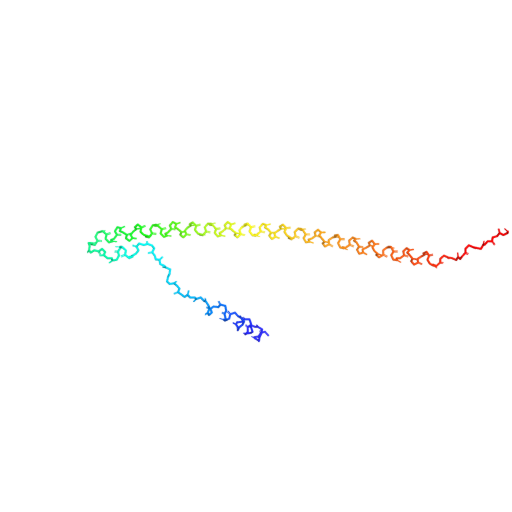A 1
ATOM 856 C C . LYS A 1 112 ? -49.258 -10.371 61.207 1.00 50.16 112 LYS A C 1
ATOM 858 O O . LYS A 1 112 ? -49.694 -9.223 61.270 1.00 50.16 112 LYS A O 1
ATOM 863 N N . ASP A 1 113 ? -49.974 -11.427 60.838 1.00 48.41 113 ASP A N 1
ATOM 864 C CA . ASP A 1 113 ? -51.426 -11.412 60.763 1.00 48.41 113 ASP A CA 1
ATOM 865 C C . ASP A 1 113 ? -51.976 -10.939 62.110 1.00 48.41 113 ASP A C 1
ATOM 867 O O . ASP A 1 113 ? -51.790 -11.565 63.158 1.00 48.41 113 ASP A O 1
ATOM 871 N N . ALA A 1 114 ? -52.601 -9.766 62.075 1.00 50.62 114 ALA A N 1
ATOM 872 C CA . ALA A 1 114 ? -53.381 -9.228 63.163 1.00 50.62 114 ALA A CA 1
ATOM 873 C C . ALA A 1 114 ? -54.859 -9.503 62.866 1.00 50.62 114 ALA A C 1
ATOM 875 O O . ALA A 1 114 ? -55.462 -8.800 62.057 1.00 50.62 114 ALA A O 1
ATOM 876 N N . LYS A 1 115 ? -55.393 -10.451 63.647 1.00 37.34 115 LYS A N 1
ATOM 877 C CA . LYS A 1 115 ? -56.803 -10.684 64.001 1.00 37.34 115 LYS A CA 1
ATOM 878 C C . LYS A 1 115 ? -57.640 -11.599 63.109 1.00 37.34 115 LYS A C 1
ATOM 880 O O . LYS A 1 115 ? -57.785 -11.323 61.904 1.00 37.34 115 LYS A O 1
#

pLDDT: mean 81.91, std 16.65, range [37.34, 98.06]

Organism: NCBI:txid989370